Protein AF-A0A7J9KJH2-F1 (afdb_monomer_lite)

pLDDT: mean 86.23, std 12.61, range [47.22, 96.31]

Radius of gyration: 20.65 Å; chains: 1; bounding box: 36×22×56 Å

Secondary structure (DSSP, 8-state):
---BTTBPPPPGGG--HHHHHHHHHHHHH-HHHHHHHHHHHHHH--TTHHHHHHHHHHHHHHHT-

Foldseek 3Di:
DDPPPVDDDQDPVNDDPVSVVVSVVVCVVDPPNVVVVVVVCVVPDDPCPVVVVVVVVVVVVVVVD

Organism: Gossypium schwendimanii (NCBI:txid34291)

Structure (mmCIF, N/CA/C/O backbone):
data_AF-A0A7J9KJH2-F1
#
_entry.id   AF-A0A7J9KJH2-F1
#
loop_
_atom_site.group_PDB
_atom_site.id
_atom_site.type_symbol
_atom_site.label_atom_id
_atom_site.label_alt_id
_atom_site.label_comp_id
_atom_site.label_asym_id
_atom_site.label_entity_id
_atom_site.label_seq_id
_atom_site.pdbx_PDB_ins_code
_atom_site.Cartn_x
_atom_site.Cartn_y
_atom_site.Cartn_z
_atom_site.occupancy
_atom_site.B_iso_or_equiv
_atom_site.auth_seq_id
_atom_site.auth_comp_id
_atom_site.auth_asym_id
_atom_site.auth_atom_id
_atom_site.pdbx_PDB_model_num
ATOM 1 N N . MET A 1 1 ? 23.513 -2.648 -6.618 1.00 49.03 1 MET A N 1
ATOM 2 C CA . MET A 1 1 ? 22.208 -1.962 -6.687 1.00 49.03 1 MET A CA 1
ATOM 3 C C . MET A 1 1 ? 21.328 -2.613 -5.640 1.00 49.03 1 MET A C 1
ATOM 5 O O . MET A 1 1 ? 21.218 -3.832 -5.650 1.00 49.03 1 MET A O 1
ATOM 9 N N . ALA A 1 2 ? 20.880 -1.844 -4.648 1.00 47.22 2 ALA A N 1
ATOM 10 C CA . ALA A 1 2 ? 20.123 -2.373 -3.521 1.00 47.22 2 ALA A CA 1
ATOM 11 C C . ALA A 1 2 ? 18.685 -2.640 -3.976 1.00 47.22 2 ALA A C 1
ATOM 13 O O . ALA A 1 2 ? 17.875 -1.723 -4.048 1.00 47.22 2 ALA A O 1
ATOM 14 N N . ASP A 1 3 ? 18.404 -3.892 -4.325 1.00 49.75 3 ASP A N 1
ATOM 15 C CA . ASP A 1 3 ? 17.048 -4.403 -4.483 1.00 49.75 3 ASP A CA 1
ATOM 16 C C . ASP A 1 3 ? 16.389 -4.432 -3.097 1.00 49.75 3 ASP A C 1
ATOM 18 O O . ASP A 1 3 ? 16.578 -5.355 -2.301 1.00 49.75 3 ASP A O 1
ATOM 22 N N . VAL A 1 4 ? 15.692 -3.349 -2.755 1.00 52.75 4 VAL A N 1
ATOM 23 C CA . VAL A 1 4 ? 14.827 -3.317 -1.579 1.00 52.75 4 VAL A CA 1
ATOM 24 C C . VAL A 1 4 ? 13.481 -3.873 -2.024 1.00 52.75 4 VAL A C 1
ATOM 26 O O . VAL A 1 4 ? 12.640 -3.153 -2.554 1.00 52.75 4 VAL A O 1
ATOM 29 N N . ALA A 1 5 ? 13.299 -5.176 -1.811 1.00 56.31 5 ALA A N 1
ATOM 30 C CA . ALA A 1 5 ? 12.010 -5.862 -1.896 1.00 56.31 5 ALA A CA 1
ATOM 31 C C . ALA A 1 5 ? 11.241 -5.656 -3.221 1.00 56.31 5 ALA A C 1
ATOM 33 O O . ALA A 1 5 ? 10.033 -5.404 -3.195 1.00 56.31 5 ALA A O 1
ATOM 34 N N . GLY A 1 6 ? 11.924 -5.751 -4.369 1.00 60.94 6 GLY A N 1
ATOM 35 C CA . GLY A 1 6 ? 11.286 -5.644 -5.684 1.00 60.94 6 GLY A CA 1
ATOM 36 C C . GLY A 1 6 ? 10.889 -4.219 -6.070 1.00 60.94 6 GLY A C 1
ATOM 37 O O . GLY A 1 6 ? 10.134 -4.031 -7.022 1.00 60.94 6 GLY A O 1
ATOM 38 N N . SER A 1 7 ? 11.372 -3.208 -5.341 1.00 68.81 7 SER A N 1
ATOM 39 C CA . SER A 1 7 ? 11.161 -1.807 -5.689 1.00 68.81 7 SER A CA 1
ATOM 40 C C . SER A 1 7 ? 12.288 -1.299 -6.577 1.00 68.81 7 SER A C 1
ATOM 42 O O . SER A 1 7 ? 13.470 -1.435 -6.252 1.00 68.81 7 SER A O 1
ATOM 44 N N . ARG A 1 8 ? 11.920 -0.609 -7.659 1.00 76.44 8 ARG A N 1
ATOM 45 C CA . ARG A 1 8 ? 12.856 0.234 -8.403 1.00 76.44 8 ARG A CA 1
ATOM 46 C C . ARG A 1 8 ? 13.343 1.351 -7.476 1.00 76.44 8 ARG A C 1
ATOM 48 O O . ARG A 1 8 ? 12.534 2.080 -6.906 1.00 76.44 8 ARG A O 1
ATOM 55 N N . VAL A 1 9 ? 14.658 1.467 -7.317 1.00 85.12 9 VAL A N 1
ATOM 56 C CA . VAL A 1 9 ? 15.304 2.584 -6.617 1.00 85.12 9 VAL A CA 1
ATOM 57 C C . VAL A 1 9 ? 15.758 3.572 -7.681 1.00 85.12 9 VAL A C 1
ATOM 59 O O . VAL A 1 9 ? 16.524 3.188 -8.556 1.00 85.12 9 VAL A O 1
ATOM 62 N N . ILE A 1 10 ? 15.259 4.807 -7.620 1.00 88.31 10 ILE A N 1
ATOM 63 C CA . ILE A 1 10 ? 15.743 5.920 -8.445 1.00 88.31 10 ILE A CA 1
ATOM 64 C C . ILE A 1 10 ? 16.749 6.678 -7.586 1.00 88.31 10 ILE A C 1
ATOM 66 O O . ILE A 1 10 ? 16.392 7.152 -6.502 1.00 88.31 10 ILE A O 1
ATOM 70 N N . THR A 1 11 ? 18.002 6.737 -8.020 1.00 90.88 11 THR A N 1
ATOM 71 C CA . THR A 1 11 ? 19.035 7.482 -7.292 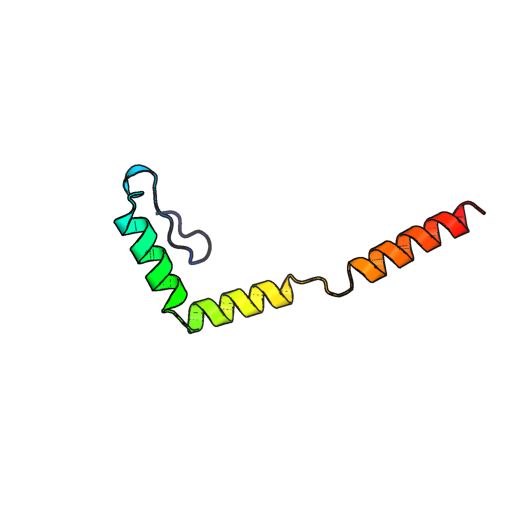1.00 90.88 11 THR A CA 1
ATOM 72 C C . THR A 1 11 ? 18.918 8.982 -7.564 1.00 90.88 11 THR A C 1
ATOM 74 O O . THR A 1 11 ? 18.221 9.414 -8.478 1.00 90.88 11 THR A O 1
ATOM 77 N N . GLU A 1 12 ? 19.569 9.806 -6.742 1.00 89.94 12 GLU A N 1
ATOM 78 C CA . GLU A 1 12 ? 19.506 11.270 -6.872 1.00 89.94 12 GLU A CA 1
ATOM 79 C C . GLU A 1 12 ? 19.998 11.757 -8.244 1.00 89.94 12 GLU A C 1
ATOM 81 O O . GLU A 1 12 ? 19.414 12.667 -8.824 1.00 89.94 12 GLU A O 1
ATOM 86 N N . ASP A 1 13 ? 21.030 11.114 -8.790 1.00 92.94 13 ASP A N 1
ATOM 87 C CA . ASP A 1 13 ? 21.592 11.398 -10.112 1.00 92.94 13 ASP A CA 1
ATOM 88 C C . ASP A 1 13 ? 20.702 10.933 -11.278 1.00 92.94 13 ASP A C 1
ATOM 90 O O . ASP A 1 13 ? 20.789 11.490 -12.371 1.00 92.94 13 ASP A O 1
ATOM 94 N N . GLU A 1 14 ? 19.818 9.963 -11.040 1.00 90.25 14 GLU A N 1
ATOM 95 C CA . GLU A 1 14 ? 18.825 9.471 -12.006 1.00 90.25 14 GLU A CA 1
ATOM 96 C C . GLU A 1 14 ? 17.477 10.210 -11.893 1.00 90.25 14 GLU A C 1
ATOM 98 O O . GLU A 1 14 ? 16.589 10.029 -12.731 1.00 90.25 14 GLU A O 1
ATOM 103 N N . LEU A 1 15 ? 17.280 11.028 -10.852 1.00 92.00 15 LEU A N 1
ATOM 104 C CA . LEU A 1 15 ? 16.002 11.671 -10.565 1.00 92.00 15 LEU A CA 1
ATOM 105 C C . LEU A 1 15 ? 15.795 12.922 -11.426 1.00 92.00 15 LEU A C 1
ATOM 107 O O . LEU A 1 15 ? 16.022 14.056 -11.007 1.00 92.00 15 LEU A O 1
ATOM 111 N N . ASP A 1 16 ? 15.260 12.710 -12.622 1.00 94.75 16 ASP A N 1
ATOM 112 C CA . ASP A 1 16 ? 14.663 13.762 -13.437 1.00 94.75 16 ASP A CA 1
ATOM 113 C C . ASP A 1 16 ? 13.153 13.536 -13.640 1.00 94.75 16 ASP A C 1
ATOM 115 O O . ASP A 1 16 ? 12.607 12.456 -13.401 1.00 94.75 16 ASP A O 1
ATOM 119 N N . SER A 1 17 ? 12.450 14.584 -14.079 1.00 94.31 17 SER A N 1
ATOM 120 C CA . SER A 1 17 ? 10.990 14.547 -14.269 1.00 94.31 17 SER A CA 1
ATOM 121 C C . SER A 1 17 ? 10.508 13.483 -15.266 1.00 94.31 17 SER A C 1
ATOM 123 O O . SER A 1 17 ? 9.415 12.940 -15.099 1.00 94.31 17 SER A O 1
ATOM 125 N N . THR A 1 18 ? 11.320 13.155 -16.272 1.00 95.00 18 THR A N 1
ATOM 126 C CA . THR A 1 18 ? 11.031 12.106 -17.257 1.00 95.00 18 THR A CA 1
ATOM 127 C C . THR A 1 18 ? 11.205 10.740 -16.614 1.00 95.00 18 THR A C 1
ATOM 129 O O . THR A 1 18 ? 10.299 9.910 -16.688 1.00 95.00 18 THR A O 1
ATOM 132 N N . THR A 1 19 ? 12.329 10.523 -15.931 1.00 93.94 19 THR A N 1
ATOM 133 C CA . THR A 1 19 ? 12.625 9.262 -15.243 1.00 93.94 19 THR A CA 1
ATOM 134 C C . THR A 1 19 ? 11.586 8.951 -14.165 1.00 93.94 19 THR A C 1
ATOM 136 O O . THR A 1 19 ? 11.090 7.822 -14.097 1.00 93.94 19 THR A O 1
ATOM 139 N N . LEU A 1 20 ? 11.170 9.955 -13.386 1.00 92.69 20 LEU A N 1
ATOM 140 C CA . LEU A 1 20 ? 10.094 9.814 -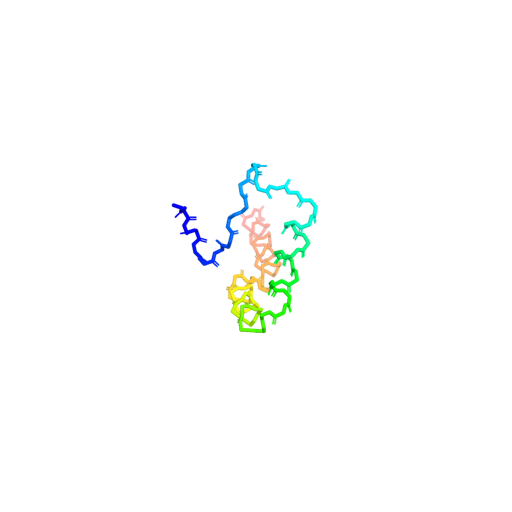12.405 1.00 92.69 20 LEU A CA 1
ATOM 141 C C . LEU A 1 20 ? 8.746 9.493 -13.068 1.00 92.69 20 LEU A C 1
ATOM 143 O O . LEU A 1 20 ? 8.038 8.592 -12.619 1.00 92.69 20 LEU A O 1
ATOM 147 N N . GLY A 1 21 ? 8.392 10.208 -14.141 1.00 93.75 21 GLY A N 1
ATOM 148 C CA . GLY A 1 21 ? 7.144 9.979 -14.869 1.00 93.75 21 GLY A CA 1
ATOM 149 C C . GLY A 1 21 ? 7.052 8.563 -15.441 1.00 93.75 21 GLY A C 1
ATOM 150 O O . GLY A 1 21 ? 6.030 7.897 -15.279 1.00 93.75 21 GLY A O 1
ATOM 151 N N . LEU A 1 22 ? 8.140 8.073 -16.040 1.00 92.12 22 LEU A N 1
ATOM 152 C CA . LEU A 1 22 ? 8.216 6.714 -16.577 1.00 92.12 22 LEU A CA 1
ATOM 153 C C . LEU A 1 22 ? 8.067 5.657 -15.483 1.00 92.12 22 LEU A C 1
ATOM 155 O O . LEU A 1 22 ? 7.277 4.732 -15.652 1.00 92.12 22 LEU A O 1
ATOM 159 N N . ALA A 1 23 ? 8.746 5.820 -14.346 1.00 90.50 23 ALA A N 1
ATOM 160 C CA . ALA A 1 23 ? 8.625 4.885 -13.229 1.00 90.50 23 ALA A CA 1
ATOM 161 C C . ALA A 1 23 ? 7.182 4.791 -12.698 1.00 90.50 23 ALA A C 1
ATOM 163 O O . ALA A 1 23 ? 6.704 3.702 -12.386 1.00 90.50 23 ALA A O 1
ATOM 164 N N . ILE A 1 24 ? 6.454 5.913 -12.643 1.00 89.50 24 ILE A N 1
ATOM 165 C CA . ILE A 1 24 ? 5.033 5.918 -12.262 1.00 89.50 24 ILE A CA 1
ATOM 166 C C . ILE A 1 24 ? 4.188 5.171 -13.302 1.00 89.50 24 ILE A C 1
ATOM 168 O O . ILE A 1 24 ? 3.352 4.348 -12.928 1.00 89.50 24 ILE A O 1
ATOM 172 N N . CYS A 1 25 ? 4.399 5.430 -14.595 1.00 91.75 25 CYS A N 1
ATOM 173 C CA . CYS A 1 25 ? 3.675 4.742 -15.666 1.00 91.75 25 CYS A CA 1
ATOM 174 C C . CYS A 1 25 ? 3.926 3.228 -15.664 1.00 91.75 25 CYS A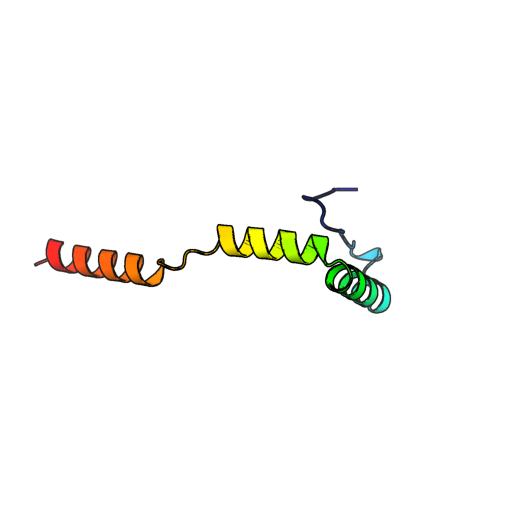 C 1
ATOM 176 O O . CYS A 1 25 ? 2.985 2.467 -15.868 1.00 91.75 25 CYS A O 1
ATOM 178 N N . GLU A 1 26 ? 5.161 2.795 -15.407 1.00 89.12 26 GLU A N 1
ATOM 179 C CA . GLU A 1 26 ? 5.520 1.378 -15.280 1.00 89.12 26 GLU A CA 1
ATOM 180 C C . GLU A 1 26 ? 4.757 0.709 -14.130 1.00 89.12 26 GLU A C 1
ATOM 182 O O . GLU A 1 26 ? 4.156 -0.343 -14.332 1.00 89.12 26 GLU A O 1
ATOM 187 N N . ILE A 1 27 ? 4.701 1.343 -12.952 1.00 85.38 27 ILE A N 1
ATOM 188 C CA . ILE A 1 27 ? 3.974 0.804 -11.789 1.00 85.38 27 ILE A CA 1
ATOM 189 C C . ILE A 1 27 ? 2.467 0.731 -12.060 1.00 85.38 27 ILE A C 1
ATOM 191 O O . ILE A 1 27 ? 1.831 -0.270 -11.739 1.00 85.38 27 ILE A O 1
ATOM 195 N N . LEU A 1 28 ? 1.883 1.781 -12.645 1.00 86.38 28 LEU A N 1
ATOM 196 C CA . LEU A 1 28 ? 0.449 1.817 -12.954 1.00 86.38 28 LEU A CA 1
ATOM 197 C C . LEU A 1 28 ? 0.062 0.852 -14.085 1.00 86.38 28 LEU A C 1
ATOM 199 O O . LEU A 1 28 ? -1.084 0.410 -14.132 1.00 86.38 28 LEU A O 1
ATOM 203 N N . GLY A 1 29 ? 0.992 0.554 -14.995 1.00 89.56 29 GLY A N 1
ATOM 204 C CA . GLY A 1 29 ? 0.795 -0.379 -16.104 1.00 89.56 29 GLY A CA 1
ATOM 205 C C . GLY A 1 29 ? 1.000 -1.851 -15.736 1.00 89.56 29 GLY A C 1
ATOM 206 O O . GLY A 1 29 ? 0.588 -2.722 -16.501 1.00 89.56 29 GLY A O 1
ATOM 207 N N . ASP A 1 30 ? 1.611 -2.148 -14.586 1.00 90.44 30 ASP A N 1
ATOM 208 C CA . ASP A 1 30 ? 1.823 -3.516 -14.109 1.00 90.44 30 ASP A CA 1
ATOM 209 C C . ASP A 1 30 ? 0.683 -3.965 -13.180 1.00 90.44 30 ASP A C 1
ATOM 211 O O . ASP A 1 30 ? 0.702 -3.790 -11.958 1.00 90.44 30 ASP A O 1
ATOM 215 N N . GLU A 1 31 ? -0.330 -4.598 -13.774 1.00 90.81 31 GLU A N 1
ATOM 216 C CA . GLU A 1 31 ? -1.495 -5.127 -13.054 1.00 90.81 31 GLU A CA 1
ATOM 217 C C . GLU A 1 31 ? -1.126 -6.167 -11.981 1.00 90.81 31 GLU A C 1
ATOM 219 O O . GLU A 1 31 ? -1.816 -6.281 -10.962 1.00 90.81 31 GLU A O 1
ATOM 224 N N . ARG A 1 32 ? -0.043 -6.933 -12.179 1.00 89.94 32 ARG A N 1
ATOM 225 C CA . ARG A 1 32 ? 0.391 -7.949 -11.207 1.00 89.94 32 ARG A CA 1
ATOM 226 C C . ARG A 1 32 ? 0.991 -7.282 -9.980 1.00 89.94 32 ARG A C 1
ATOM 228 O O . ARG A 1 32 ? 0.629 -7.646 -8.859 1.00 89.94 32 ARG A O 1
ATOM 235 N N . LEU A 1 33 ? 1.854 -6.290 -10.194 1.00 86.00 33 LEU A N 1
ATOM 236 C CA . LEU A 1 33 ? 2.432 -5.492 -9.118 1.00 86.00 33 LEU A CA 1
ATOM 237 C C . LEU A 1 33 ? 1.338 -4.766 -8.325 1.00 86.00 33 LEU A C 1
ATOM 239 O O . LEU A 1 33 ? 1.351 -4.791 -7.091 1.00 86.00 33 LEU A O 1
ATOM 243 N N . LEU A 1 34 ? 0.347 -4.193 -9.016 1.00 85.81 34 LEU A N 1
ATOM 244 C CA . LEU A 1 34 ? -0.801 -3.544 -8.383 1.00 85.81 34 LEU A CA 1
ATOM 245 C C . LEU A 1 34 ? -1.574 -4.514 -7.472 1.00 85.81 34 LEU A C 1
ATOM 247 O O . LEU A 1 34 ? -1.879 -4.177 -6.324 1.00 85.81 34 LEU A O 1
ATOM 251 N N . ALA A 1 35 ? -1.868 -5.723 -7.957 1.00 89.44 35 ALA A N 1
ATOM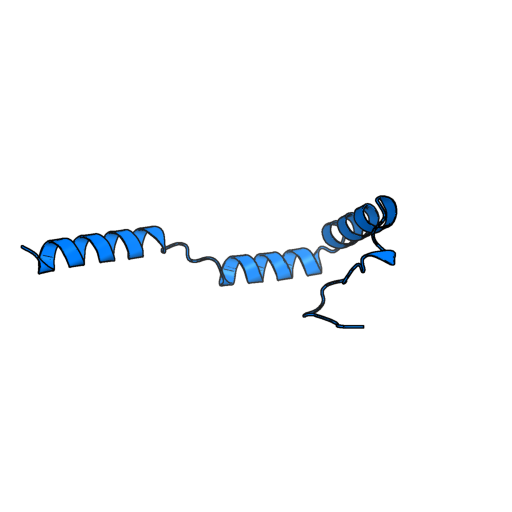 252 C CA . ALA A 1 35 ? -2.570 -6.744 -7.181 1.00 89.44 35 ALA A CA 1
ATOM 253 C C . ALA A 1 35 ? -1.774 -7.171 -5.936 1.00 89.44 35 ALA A C 1
ATOM 255 O O . ALA A 1 35 ? -2.334 -7.278 -4.843 1.00 89.44 35 ALA A O 1
ATOM 256 N N . GLU A 1 36 ? -0.460 -7.355 -6.071 1.00 90.06 36 GLU A N 1
ATOM 257 C CA . GLU A 1 36 ? 0.413 -7.706 -4.950 1.00 90.06 36 GLU A CA 1
ATOM 258 C C . GLU A 1 36 ? 0.481 -6.584 -3.900 1.00 90.06 36 GLU A C 1
ATOM 260 O O . GLU A 1 36 ? 0.364 -6.836 -2.696 1.00 90.06 36 GLU A O 1
ATOM 265 N N . MET A 1 37 ? 0.643 -5.330 -4.333 1.00 86.31 37 MET A N 1
ATOM 266 C CA . MET A 1 37 ? 0.630 -4.165 -3.443 1.00 86.31 37 MET A CA 1
ATOM 267 C C . MET A 1 37 ? -0.715 -4.022 -2.724 1.00 86.31 37 MET A C 1
ATOM 269 O O . MET A 1 37 ? -0.737 -3.774 -1.518 1.00 86.31 37 MET A O 1
ATOM 273 N N . SER A 1 38 ? -1.826 -4.239 -3.432 1.00 88.12 38 SER A N 1
ATOM 274 C CA . SER A 1 38 ? -3.173 -4.213 -2.855 1.00 88.12 38 SER A CA 1
ATOM 275 C C . SER A 1 38 ? -3.357 -5.296 -1.790 1.00 88.12 38 SER A C 1
ATOM 277 O O . SER A 1 38 ? -3.822 -5.004 -0.687 1.00 88.12 38 SER A O 1
ATOM 279 N N . GLN A 1 39 ? -2.905 -6.525 -2.057 1.00 91.06 39 GLN A N 1
ATOM 280 C CA . GLN A 1 39 ? -2.972 -7.613 -1.083 1.00 91.06 39 GLN A CA 1
ATOM 281 C C . GLN A 1 39 ? -2.113 -7.328 0.156 1.00 91.06 39 GLN A C 1
ATOM 283 O O . GLN A 1 39 ? -2.552 -7.575 1.281 1.00 91.06 39 GLN A O 1
ATOM 288 N N . ARG A 1 40 ? -0.904 -6.779 -0.023 1.00 89.38 40 ARG A N 1
ATOM 289 C CA . ARG A 1 40 ? -0.052 -6.356 1.100 1.00 89.38 40 ARG A CA 1
ATOM 290 C C . ARG A 1 40 ? -0.720 -5.258 1.926 1.00 89.38 40 ARG A C 1
ATOM 292 O O . ARG A 1 40 ? -0.720 -5.353 3.151 1.00 89.38 40 ARG A O 1
ATOM 299 N N . ALA A 1 41 ? -1.331 -4.268 1.274 1.00 90.50 41 ALA A N 1
ATOM 300 C CA . ALA A 1 41 ? -2.074 -3.208 1.948 1.00 90.50 41 ALA A CA 1
ATOM 301 C C . ALA A 1 41 ? -3.277 -3.756 2.732 1.00 90.50 41 ALA A C 1
ATOM 303 O O . ALA A 1 41 ? -3.477 -3.365 3.878 1.00 90.50 41 ALA A O 1
ATOM 304 N N . LEU A 1 42 ? -4.031 -4.702 2.162 1.00 90.56 42 LEU A N 1
ATOM 305 C CA . LEU A 1 42 ? -5.140 -5.377 2.847 1.00 90.56 42 LEU A CA 1
ATOM 306 C C . LEU A 1 42 ? -4.669 -6.188 4.057 1.00 90.56 42 LEU A C 1
ATOM 308 O O . LEU A 1 42 ? -5.290 -6.115 5.111 1.00 90.56 42 LEU A O 1
ATOM 312 N N . ASN A 1 43 ? -3.562 -6.921 3.934 1.00 89.75 43 ASN A N 1
ATOM 313 C CA . ASN A 1 43 ? -3.006 -7.703 5.041 1.00 89.75 43 ASN A CA 1
ATOM 314 C C . ASN A 1 43 ? -2.455 -6.815 6.168 1.00 89.75 43 ASN A C 1
ATOM 316 O O . ASN A 1 43 ? -2.502 -7.201 7.333 1.00 89.75 43 ASN A O 1
ATOM 320 N N . ALA A 1 44 ? -1.910 -5.645 5.826 1.00 91.69 44 ALA A N 1
ATOM 321 C CA . ALA A 1 44 ? -1.421 -4.665 6.792 1.00 91.69 44 ALA A CA 1
ATOM 322 C C . ALA A 1 44 ? -2.545 -3.802 7.388 1.00 91.69 44 ALA A C 1
ATOM 324 O O . ALA A 1 44 ? -2.355 -3.175 8.433 1.00 91.69 44 ALA A O 1
ATOM 325 N N . ALA A 1 45 ? -3.708 -3.745 6.733 1.00 91.25 45 ALA A N 1
ATOM 326 C CA . ALA A 1 45 ? -4.852 -3.013 7.238 1.00 91.25 45 ALA A CA 1
ATOM 327 C C . ALA A 1 45 ? -5.324 -3.631 8.557 1.00 91.25 45 ALA A C 1
ATOM 329 O O . ALA A 1 45 ? -5.478 -4.843 8.692 1.00 91.25 45 ALA A O 1
ATOM 330 N N . LYS A 1 46 ? -5.601 -2.770 9.537 1.00 90.31 46 LYS A N 1
ATOM 331 C CA . LYS A 1 46 ? -6.189 -3.161 10.818 1.00 90.31 46 LYS A CA 1
ATOM 332 C C . LYS A 1 46 ? -7.605 -2.582 10.902 1.00 90.31 46 LYS A C 1
ATOM 334 O O . LYS A 1 46 ? -7.781 -1.522 11.504 1.00 90.31 46 LYS A O 1
ATOM 339 N N . PRO A 1 47 ? -8.608 -3.219 10.263 1.00 87.25 47 PRO A N 1
ATOM 340 C CA . PRO A 1 47 ? -9.954 -2.653 10.128 1.00 87.25 47 PRO A CA 1
ATOM 341 C C . PRO A 1 47 ? -10.617 -2.378 11.484 1.00 87.25 47 PRO A C 1
ATOM 343 O O . PRO A 1 47 ? -11.325 -1.387 11.636 1.00 87.25 47 PRO A O 1
ATOM 346 N N . ASP A 1 48 ? -10.305 -3.189 12.495 1.00 92.31 48 ASP A N 1
ATOM 347 C CA . ASP A 1 48 ? -10.848 -3.054 13.848 1.00 92.31 48 ASP A CA 1
ATOM 348 C C . ASP A 1 48 ? -10.018 -2.144 14.765 1.00 92.31 48 ASP A C 1
ATOM 350 O O . ASP A 1 48 ? -10.299 -2.060 15.961 1.00 92.31 48 ASP A O 1
ATOM 354 N N . ALA A 1 49 ? -9.004 -1.440 14.245 1.00 92.69 49 ALA A N 1
ATOM 355 C CA . ALA A 1 49 ? -8.129 -0.601 15.065 1.00 92.69 49 ALA A CA 1
ATOM 356 C C . ALA A 1 49 ? -8.917 0.425 15.890 1.00 92.69 49 ALA A C 1
ATOM 358 O O . ALA A 1 49 ? -8.663 0.589 17.081 1.00 92.69 49 ALA A O 1
ATOM 359 N N . SER A 1 50 ? -9.912 1.078 15.286 1.00 92.19 50 SER A N 1
ATOM 360 C CA . SER A 1 50 ? -10.772 2.043 15.980 1.00 92.19 50 SER A CA 1
ATOM 361 C C . SER A 1 50 ? -11.592 1.390 17.098 1.00 92.19 50 SER A C 1
ATOM 363 O O . SER A 1 50 ? -11.680 1.935 18.200 1.00 92.19 50 SER A O 1
ATOM 365 N N . ALA A 1 51 ? -12.148 0.202 16.849 1.00 95.44 51 ALA A N 1
ATOM 3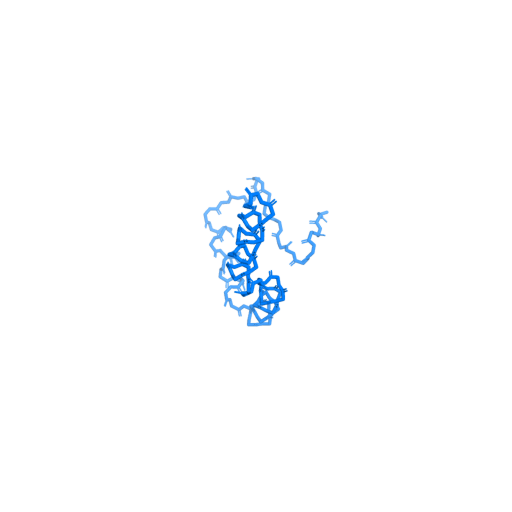66 C CA . ALA A 1 51 ? -12.917 -0.552 17.830 1.00 95.44 51 ALA A CA 1
ATOM 367 C C . ALA A 1 51 ? -12.038 -1.052 18.987 1.00 95.44 51 ALA A C 1
ATOM 369 O O . ALA A 1 51 ? -12.458 -1.002 20.143 1.00 95.44 51 ALA A O 1
ATOM 370 N N . GLU A 1 52 ? -10.817 -1.507 18.704 1.00 95.50 52 GLU A N 1
ATOM 371 C CA . GLU A 1 52 ? -9.842 -1.896 19.727 1.00 95.50 52 GLU A CA 1
ATOM 372 C C . GLU A 1 52 ? -9.425 -0.713 20.601 1.00 95.50 52 GLU A C 1
ATOM 374 O O . GLU A 1 52 ? -9.424 -0.839 21.826 1.00 95.50 52 GLU A O 1
ATOM 379 N N . ILE A 1 53 ? -9.144 0.447 19.997 1.00 95.00 53 ILE A N 1
ATOM 380 C CA . ILE A 1 53 ? -8.826 1.676 20.736 1.00 95.00 53 ILE A CA 1
ATOM 381 C C . ILE A 1 53 ? -9.997 2.055 21.649 1.00 95.00 53 ILE A C 1
ATOM 383 O O . ILE A 1 53 ? -9.798 2.292 22.841 1.00 95.00 53 ILE A O 1
ATOM 387 N N . ALA A 1 54 ? -11.227 2.053 21.125 1.00 96.31 54 ALA A N 1
ATOM 388 C CA . ALA A 1 54 ? -12.417 2.369 21.910 1.00 96.31 54 ALA A CA 1
AT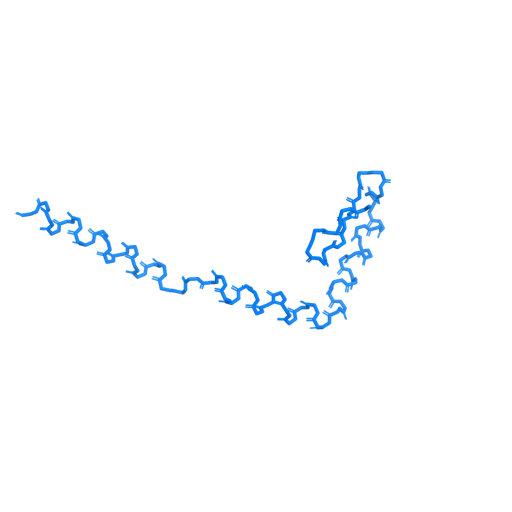OM 389 C C . ALA A 1 54 ? -12.615 1.394 23.084 1.00 96.31 54 ALA A C 1
ATOM 391 O O . ALA A 1 54 ? -12.870 1.826 24.209 1.00 96.31 54 ALA A O 1
ATOM 392 N N . LYS A 1 55 ? -12.449 0.083 22.852 1.00 96.06 55 LYS A N 1
ATOM 393 C CA . LYS A 1 55 ? -12.494 -0.935 23.916 1.00 96.06 55 LYS A CA 1
ATOM 394 C C . LYS A 1 55 ? -11.433 -0.673 24.982 1.00 96.06 55 LYS A C 1
ATOM 396 O O . LYS A 1 55 ? -11.748 -0.746 26.165 1.00 96.06 55 LYS A O 1
ATOM 401 N N . HIS A 1 56 ? -10.211 -0.342 24.572 1.00 95.62 56 HIS A N 1
ATOM 402 C CA . HIS A 1 56 ? -9.116 -0.087 25.500 1.00 95.62 56 HIS A CA 1
ATOM 403 C C . HIS A 1 56 ? -9.385 1.137 26.387 1.00 95.62 56 HIS A C 1
ATOM 405 O O . HIS A 1 56 ? -9.238 1.051 27.604 1.00 95.62 56 HIS A O 1
ATOM 411 N N . ILE A 1 57 ? -9.883 2.234 25.805 1.00 95.50 57 ILE A N 1
ATOM 412 C CA . ILE A 1 57 ? -10.293 3.433 26.555 1.00 95.50 57 ILE A CA 1
ATOM 413 C C . ILE A 1 57 ? -11.379 3.089 27.584 1.00 95.50 57 ILE A C 1
ATOM 415 O O . ILE A 1 57 ? -11.281 3.483 28.744 1.00 95.50 57 ILE A O 1
ATOM 419 N N . LEU A 1 58 ? -12.404 2.330 27.185 1.00 95.38 58 LEU A N 1
ATOM 420 C CA . LEU A 1 58 ? -13.487 1.936 28.089 1.00 95.38 58 LEU A CA 1
ATOM 421 C C . LEU A 1 58 ? -12.999 1.052 29.245 1.00 95.38 58 LEU A C 1
ATOM 423 O O . LEU A 1 58 ? -13.491 1.207 30.362 1.00 95.38 58 LEU A O 1
ATOM 427 N N . SER A 1 59 ? -12.052 0.142 29.000 1.00 95.38 59 SER A N 1
ATOM 428 C CA . SER A 1 59 ? -11.435 -0.659 30.066 1.00 95.38 59 SER A CA 1
ATOM 429 C C . SER A 1 59 ? -10.694 0.220 31.074 1.00 95.38 59 SER A C 1
ATOM 431 O O . SER A 1 59 ? -10.940 0.088 32.269 1.00 95.38 59 SER A O 1
ATOM 433 N N . LEU A 1 60 ? -9.885 1.178 30.608 1.00 95.19 60 LEU A N 1
ATOM 434 C CA . LEU A 1 60 ? -9.146 2.101 31.483 1.00 95.19 60 LEU A CA 1
ATOM 435 C C . LEU A 1 60 ? -10.069 2.951 32.368 1.00 95.19 60 LEU A C 1
ATOM 437 O O . LEU A 1 60 ? -9.745 3.223 33.522 1.00 95.19 60 LEU A O 1
ATOM 441 N N . VAL A 1 61 ? -11.222 3.372 31.842 1.00 94.00 61 VAL A N 1
ATOM 442 C CA . VAL A 1 61 ? -12.226 4.106 32.631 1.00 94.00 61 VAL A CA 1
ATOM 443 C C . VAL A 1 61 ? -12.821 3.213 33.719 1.00 94.00 61 VAL A C 1
ATOM 445 O O . VAL A 1 61 ? -12.954 3.650 34.860 1.00 94.00 61 VAL A O 1
ATOM 448 N N . LYS A 1 62 ? -13.147 1.957 33.391 1.00 90.19 62 LYS A N 1
ATOM 449 C CA . LYS A 1 62 ? -13.719 0.997 34.348 1.00 90.19 62 LYS A CA 1
ATOM 450 C C . LYS A 1 62 ? -12.741 0.588 35.447 1.00 90.19 62 LYS A C 1
ATOM 452 O O . LYS A 1 62 ? -13.180 0.352 36.559 1.00 90.19 62 LYS A O 1
ATOM 457 N N . GLU A 1 63 ? -11.449 0.497 35.143 1.00 83.88 63 GLU A N 1
ATOM 458 C CA . GLU A 1 63 ? -10.404 0.169 36.126 1.00 83.88 63 GLU A CA 1
ATOM 459 C C . GLU A 1 63 ? -10.125 1.315 37.113 1.00 83.88 63 GLU A C 1
ATOM 461 O O . GLU A 1 63 ? -9.617 1.067 38.202 1.00 83.88 63 GLU A O 1
ATOM 466 N N . ASN A 1 64 ? -10.467 2.557 36.751 1.00 68.81 64 ASN A N 1
ATOM 467 C CA . ASN A 1 64 ? -10.301 3.751 37.591 1.00 68.81 64 ASN A CA 1
ATOM 468 C C . ASN A 1 64 ? -11.609 4.227 38.260 1.00 68.81 64 ASN A C 1
ATOM 470 O O . ASN A 1 64 ? -11.637 5.331 38.809 1.00 68.81 64 ASN A O 1
ATOM 474 N N . SER A 1 65 ? -12.684 3.434 38.180 1.00 57.59 65 SER A N 1
ATOM 475 C CA . SER A 1 65 ? -13.991 3.697 38.810 1.00 57.59 65 SER A CA 1
ATOM 476 C C . SER A 1 65 ? -14.213 2.770 39.999 1.00 57.59 65 SER A C 1
ATOM 478 O O . SER A 1 65 ? -14.747 3.254 41.020 1.00 57.59 65 SER A O 1
#

Sequence (65 aa):
MADVAGSRVITEDELDSTTLGLAICEILGDERLLAEMSQRALNAAKPDASAEIAKHILSLVKENS